Protein AF-A0A7X3REC2-F1 (afdb_monomer_lite)

pLDDT: mean 87.85, std 10.2, range [57.31, 98.19]

Structure (mmCIF, N/CA/C/O backbone):
data_AF-A0A7X3REC2-F1
#
_entry.id   AF-A0A7X3REC2-F1
#
loop_
_atom_site.group_PDB
_atom_site.id
_atom_site.type_symbol
_atom_site.label_atom_id
_atom_site.label_alt_id
_atom_site.label_comp_id
_atom_site.label_asym_id
_atom_site.label_entity_id
_atom_site.label_seq_id
_atom_site.pdbx_PDB_ins_code
_atom_site.Cartn_x
_atom_site.Cartn_y
_atom_site.Cartn_z
_atom_site.occupancy
_atom_site.B_iso_or_equiv
_atom_site.auth_seq_id
_atom_site.auth_comp_id
_atom_site.auth_asym_id
_atom_site.auth_atom_id
_atom_site.pdbx_PDB_model_num
ATOM 1 N N . MET A 1 1 ? 6.386 -21.580 -17.561 1.00 58.16 1 MET A N 1
ATOM 2 C CA . MET A 1 1 ? 6.398 -20.720 -18.764 1.00 58.16 1 MET A CA 1
ATOM 3 C C . MET A 1 1 ? 7.486 -19.684 -18.560 1.00 58.16 1 MET A C 1
ATOM 5 O O . MET A 1 1 ? 7.452 -19.020 -17.534 1.00 58.16 1 MET A O 1
ATOM 9 N N . LEU A 1 2 ? 8.472 -19.616 -19.453 1.00 63.25 2 LEU A N 1
ATOM 10 C CA . LEU A 1 2 ? 9.561 -18.640 -19.388 1.00 63.25 2 LEU A CA 1
ATOM 11 C C . LEU A 1 2 ? 9.388 -17.675 -20.562 1.00 63.25 2 LEU A C 1
ATOM 13 O O . LEU A 1 2 ? 9.268 -18.126 -21.698 1.00 63.25 2 LEU A O 1
ATOM 17 N N . ASN A 1 3 ? 9.344 -16.378 -20.274 1.00 67.50 3 ASN A N 1
ATOM 18 C CA . ASN A 1 3 ? 9.301 -15.317 -21.272 1.00 67.50 3 ASN A CA 1
ATOM 19 C C . ASN A 1 3 ? 10.472 -14.370 -21.011 1.00 67.50 3 ASN A C 1
ATOM 21 O O . ASN A 1 3 ? 10.716 -14.007 -19.860 1.00 67.50 3 ASN A O 1
ATOM 25 N N . LEU A 1 4 ? 11.182 -13.987 -22.067 1.00 76.25 4 LEU A N 1
ATOM 26 C CA . LEU A 1 4 ? 12.274 -13.026 -22.005 1.00 76.25 4 LEU A CA 1
ATOM 27 C C . LEU A 1 4 ? 11.800 -11.752 -22.694 1.00 76.25 4 LEU A C 1
ATOM 29 O O . LEU A 1 4 ? 11.578 -11.731 -23.901 1.00 76.25 4 LEU A O 1
ATOM 33 N N . VAL A 1 5 ? 11.625 -10.694 -21.910 1.00 78.62 5 VAL A N 1
ATOM 34 C CA . VAL A 1 5 ? 11.204 -9.378 -22.394 1.00 78.62 5 VAL A CA 1
ATOM 35 C C . VAL A 1 5 ? 12.285 -8.382 -22.016 1.00 78.62 5 VAL A C 1
ATOM 37 O O . VAL A 1 5 ? 12.847 -8.457 -20.923 1.00 78.62 5 VAL A O 1
ATOM 40 N N . ARG A 1 6 ? 12.584 -7.449 -22.922 1.00 83.56 6 ARG A N 1
ATOM 41 C CA . ARG A 1 6 ? 13.467 -6.325 -22.609 1.00 83.56 6 ARG A CA 1
ATOM 42 C C . ARG A 1 6 ? 12.818 -5.478 -21.514 1.00 83.56 6 ARG A C 1
ATOM 44 O O . ARG A 1 6 ? 11.647 -5.127 -21.652 1.00 83.56 6 ARG A O 1
ATOM 51 N N . MET A 1 7 ? 13.549 -5.144 -20.455 1.00 80.75 7 MET A N 1
ATOM 52 C CA . MET A 1 7 ? 12.983 -4.394 -19.327 1.00 80.75 7 MET A CA 1
ATOM 53 C C . MET A 1 7 ? 12.509 -2.991 -19.721 1.00 80.75 7 MET A C 1
ATOM 55 O O . MET A 1 7 ? 11.522 -2.508 -19.183 1.00 80.75 7 MET A O 1
ATOM 59 N N . GLU A 1 8 ? 13.130 -2.387 -20.732 1.00 81.50 8 GLU A N 1
ATOM 60 C CA . GLU A 1 8 ? 12.776 -1.068 -21.266 1.00 81.50 8 GLU A CA 1
ATOM 61 C C . GLU A 1 8 ? 11.753 -1.170 -22.409 1.00 81.50 8 GLU A C 1
ATOM 63 O O . GLU A 1 8 ? 11.662 -0.284 -23.262 1.00 81.50 8 GLU A O 1
ATOM 68 N N . SER A 1 9 ? 11.043 -2.298 -22.516 1.00 82.81 9 SER A N 1
ATOM 69 C CA . SER A 1 9 ? 9.977 -2.453 -23.500 1.00 82.81 9 SER A CA 1
ATOM 70 C C . SER A 1 9 ? 8.835 -1.485 -23.172 1.00 82.81 9 SER A C 1
ATOM 72 O O . SER A 1 9 ? 8.304 -1.545 -22.064 1.00 82.81 9 SER A O 1
ATOM 74 N N . PRO A 1 10 ? 8.374 -0.651 -24.123 1.00 79.69 10 PRO A N 1
ATOM 75 C CA . PRO A 1 10 ? 7.275 0.286 -23.876 1.00 79.69 10 PRO A CA 1
ATOM 76 C C . PRO A 1 10 ? 5.940 -0.416 -23.572 1.00 79.69 10 PRO A C 1
ATOM 78 O O . PRO A 1 10 ? 5.023 0.209 -23.053 1.00 79.69 10 PRO A O 1
ATOM 81 N N . GLY A 1 11 ? 5.817 -1.709 -23.897 1.00 78.38 11 GLY A N 1
ATOM 82 C CA . GLY A 1 11 ? 4.643 -2.525 -23.573 1.00 78.38 11 GLY A CA 1
ATOM 83 C C . GLY A 1 11 ? 4.689 -3.191 -22.194 1.00 78.38 11 GLY A C 1
ATOM 84 O O . GLY A 1 11 ? 3.747 -3.901 -21.852 1.00 78.38 11 GLY A O 1
ATOM 85 N N . LEU A 1 12 ? 5.773 -3.016 -21.428 1.00 81.19 12 LEU A N 1
ATOM 86 C CA . LEU A 1 12 ? 5.926 -3.570 -20.086 1.00 81.19 12 LEU A CA 1
ATOM 87 C C . LEU A 1 12 ? 5.631 -2.486 -19.048 1.00 81.19 12 LEU A C 1
ATOM 89 O O . LEU A 1 12 ? 6.382 -1.526 -18.901 1.00 81.19 12 LEU A O 1
ATOM 93 N N . ALA A 1 13 ? 4.549 -2.662 -18.301 1.00 83.06 13 ALA A N 1
ATOM 94 C CA . ALA A 1 13 ? 4.230 -1.835 -17.149 1.00 83.06 13 ALA A CA 1
ATOM 95 C C . ALA A 1 1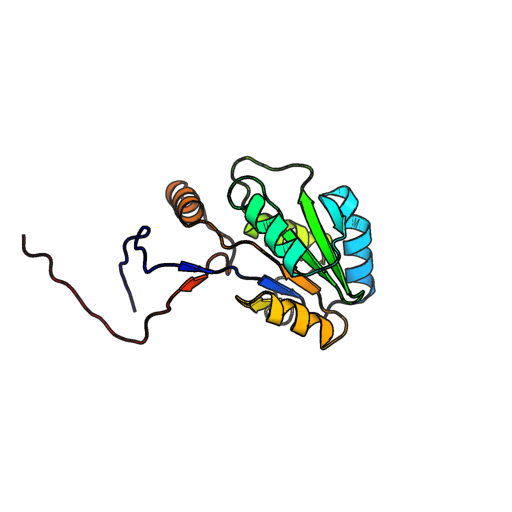3 ? 4.575 -2.576 -15.854 1.00 83.06 13 ALA A C 1
ATOM 97 O O . ALA A 1 13 ? 4.390 -3.790 -15.750 1.00 83.06 13 ALA A O 1
ATOM 98 N N . VAL A 1 14 ? 5.016 -1.834 -14.840 1.00 87.44 14 VAL A N 1
ATOM 99 C CA . VAL A 1 14 ? 4.993 -2.294 -13.449 1.00 87.44 14 VAL A CA 1
ATOM 100 C C . VAL A 1 14 ? 3.850 -1.565 -12.769 1.00 87.44 14 VAL A C 1
ATOM 102 O O . VAL A 1 14 ? 3.832 -0.336 -12.753 1.00 87.44 14 VAL A O 1
ATOM 105 N N . LEU A 1 15 ? 2.879 -2.316 -12.257 1.00 88.31 15 LEU A N 1
ATOM 106 C CA . LEU A 1 15 ? 1.771 -1.771 -11.481 1.00 88.31 15 LEU A CA 1
ATOM 107 C C . LEU A 1 15 ? 2.127 -1.742 -9.994 1.00 88.31 15 LEU A C 1
ATOM 109 O O . LEU A 1 15 ? 2.977 -2.505 -9.522 1.00 88.31 15 LEU A O 1
ATOM 113 N N . ALA A 1 16 ? 1.456 -0.855 -9.261 1.00 90.62 16 ALA A N 1
ATOM 114 C CA . ALA A 1 16 ? 1.502 -0.848 -7.809 1.00 90.62 16 ALA A CA 1
ATOM 115 C C . ALA A 1 16 ? 0.922 -2.153 -7.256 1.00 90.62 16 ALA A C 1
ATOM 117 O O . ALA A 1 16 ? 0.121 -2.831 -7.902 1.00 90.62 16 ALA A O 1
ATOM 118 N N . ILE A 1 17 ? 1.325 -2.496 -6.037 1.00 93.31 17 ILE A N 1
ATOM 119 C CA . ILE A 1 17 ? 0.698 -3.578 -5.287 1.00 93.31 17 ILE A CA 1
ATOM 120 C C . ILE A 1 17 ? 0.334 -3.033 -3.911 1.00 93.31 17 ILE A C 1
ATOM 122 O O . ILE A 1 17 ? 1.127 -3.111 -2.971 1.00 93.31 17 ILE A O 1
ATOM 126 N N . HIS A 1 18 ? -0.874 -2.497 -3.799 1.00 96.06 18 HIS A N 1
ATOM 127 C CA . HIS A 1 18 ? -1.437 -2.047 -2.533 1.00 96.06 18 HIS A CA 1
ATOM 128 C C . HIS A 1 18 ? -1.600 -3.234 -1.582 1.00 96.06 18 HIS A C 1
ATOM 130 O O . HIS A 1 18 ? -1.929 -4.342 -2.019 1.00 96.06 18 HIS A O 1
ATOM 136 N N . ARG A 1 19 ? -1.337 -3.015 -0.291 1.00 95.25 19 ARG A N 1
ATOM 137 C CA . ARG A 1 19 ? -1.506 -4.039 0.749 1.00 95.25 19 ARG A CA 1
ATOM 138 C C . ARG A 1 19 ? -2.822 -3.809 1.459 1.00 95.25 19 ARG A C 1
ATOM 140 O O . ARG A 1 19 ? -3.088 -2.698 1.906 1.00 95.25 19 ARG A O 1
ATOM 147 N N . LEU A 1 20 ? -3.608 -4.861 1.575 1.00 96.00 20 LEU A N 1
ATOM 148 C CA . LEU A 1 20 ? -4.855 -4.866 2.314 1.00 96.00 20 LEU A CA 1
ATOM 149 C C . LEU A 1 20 ? -4.615 -5.711 3.553 1.00 96.00 20 LEU A C 1
ATOM 151 O O . LEU A 1 20 ? -4.295 -6.893 3.438 1.00 96.00 20 LEU A O 1
ATOM 155 N N . LEU A 1 21 ? -4.682 -5.075 4.714 1.00 95.50 21 LEU A N 1
ATOM 156 C CA . LEU A 1 21 ? -4.554 -5.744 5.996 1.00 95.50 21 LEU A CA 1
ATOM 157 C C . LEU A 1 21 ? -5.951 -6.050 6.516 1.00 95.50 21 LEU A C 1
ATOM 159 O O . LEU A 1 21 ? -6.801 -5.159 6.571 1.00 95.50 21 LEU A O 1
ATOM 163 N N . ASP A 1 22 ? -6.162 -7.303 6.889 1.00 94.06 22 ASP A N 1
ATOM 164 C CA . ASP A 1 22 ? -7.423 -7.851 7.367 1.00 94.06 22 ASP A CA 1
ATOM 165 C C . ASP A 1 22 ? -7.271 -8.425 8.780 1.00 94.06 22 ASP A C 1
ATOM 167 O O . ASP A 1 22 ? -6.166 -8.698 9.261 1.00 94.06 22 ASP A O 1
ATOM 171 N N . ASN A 1 23 ? -8.415 -8.645 9.435 1.00 92.12 23 ASN A N 1
ATOM 172 C CA . ASN A 1 23 ? -8.506 -9.273 10.755 1.00 92.12 23 ASN A CA 1
ATOM 173 C C . ASN A 1 23 ? -7.694 -8.539 11.841 1.00 92.12 23 ASN A C 1
ATOM 175 O O . ASN A 1 23 ? -7.172 -9.165 12.762 1.00 92.12 23 ASN A O 1
ATOM 179 N N . LEU A 1 24 ? -7.591 -7.210 11.739 1.00 92.81 24 LEU A N 1
ATOM 180 C CA . LEU A 1 24 ? -6.950 -6.374 12.751 1.00 92.81 24 LEU A CA 1
ATOM 181 C C . LEU A 1 24 ? -7.919 -6.061 13.888 1.00 92.81 24 LEU A C 1
ATOM 183 O O . LEU A 1 24 ? -9.083 -5.719 13.658 1.00 92.81 24 LEU A O 1
ATOM 187 N N . THR A 1 25 ? -7.429 -6.101 15.125 1.00 91.88 25 THR A N 1
ATOM 188 C CA . THR A 1 25 ? -8.210 -5.593 16.257 1.00 91.88 25 THR A CA 1
ATOM 189 C C . THR A 1 25 ? -8.216 -4.057 16.254 1.00 91.88 25 THR A C 1
ATOM 191 O O . THR A 1 25 ? -7.261 -3.440 15.765 1.00 91.88 25 THR A O 1
ATOM 194 N N . PRO A 1 26 ? -9.256 -3.406 16.810 1.00 90.31 26 PRO A N 1
ATOM 195 C CA . PRO A 1 26 ? -9.258 -1.955 16.992 1.00 90.31 26 PRO A CA 1
ATOM 196 C C . PRO A 1 26 ? -8.018 -1.455 17.743 1.00 90.31 26 PRO A C 1
ATOM 198 O O . PRO A 1 26 ? -7.426 -0.458 17.337 1.00 90.31 26 PRO A O 1
ATOM 201 N N . ASP A 1 27 ? -7.569 -2.199 18.758 1.00 91.38 27 ASP A N 1
ATOM 202 C CA . ASP A 1 27 ? -6.384 -1.863 19.548 1.00 91.38 27 ASP A CA 1
ATOM 203 C C . ASP A 1 27 ? -5.106 -1.871 18.699 1.00 91.38 27 ASP A C 1
ATOM 205 O O . ASP A 1 27 ? -4.293 -0.956 18.828 1.00 91.38 27 ASP A O 1
ATOM 209 N N . ASN A 1 28 ? -4.944 -2.833 17.776 1.00 90.94 28 ASN A N 1
ATOM 210 C CA . ASN A 1 28 ? -3.801 -2.846 16.852 1.00 90.94 28 ASN A CA 1
ATOM 211 C C . ASN A 1 28 ? -3.792 -1.604 15.952 1.00 90.94 28 ASN A C 1
ATOM 213 O O . ASN A 1 28 ? -2.746 -0.986 15.758 1.00 90.94 28 ASN A O 1
ATOM 217 N N . ILE A 1 29 ? -4.953 -1.218 15.415 1.00 92.94 29 ILE A N 1
ATOM 218 C CA . ILE A 1 29 ? -5.072 -0.044 14.541 1.00 92.94 29 ILE A CA 1
ATOM 219 C C . ILE A 1 29 ? -4.782 1.237 15.331 1.00 92.94 29 ILE A C 1
ATOM 221 O O . ILE A 1 29 ? -4.001 2.075 14.881 1.00 92.94 29 ILE A O 1
ATOM 225 N N . THR A 1 30 ? -5.370 1.394 16.519 1.00 93.81 30 THR A N 1
ATOM 226 C CA . THR A 1 30 ? -5.153 2.566 17.379 1.00 93.81 30 THR A CA 1
ATOM 227 C C . THR A 1 30 ? -3.702 2.675 17.836 1.00 93.81 30 THR A C 1
ATOM 229 O O . THR A 1 30 ? -3.135 3.772 17.806 1.00 93.81 30 THR A O 1
ATOM 232 N N . TYR A 1 31 ? -3.087 1.553 18.220 1.00 94.81 31 TYR A N 1
ATOM 233 C CA . TYR A 1 31 ? -1.667 1.483 18.549 1.00 94.81 31 TYR A CA 1
ATOM 234 C C . TYR A 1 31 ? -0.812 1.971 17.377 1.00 94.81 31 TYR A C 1
ATOM 236 O O . TYR A 1 31 ? -0.036 2.912 17.546 1.00 94.81 31 TYR A O 1
ATOM 244 N N . ALA A 1 32 ? -1.015 1.399 16.183 1.00 94.94 32 ALA A N 1
ATOM 245 C CA . ALA A 1 32 ? -0.273 1.770 14.985 1.00 94.94 32 ALA A CA 1
ATOM 246 C C . ALA A 1 32 ? -0.411 3.270 14.690 1.00 94.94 32 ALA A C 1
ATOM 248 O O . ALA A 1 32 ? 0.592 3.969 14.593 1.00 94.94 32 ALA A O 1
ATOM 249 N N . ILE A 1 33 ? -1.642 3.795 14.633 1.00 94.69 33 ILE A N 1
ATOM 250 C CA . ILE A 1 33 ? -1.903 5.210 14.317 1.00 94.69 33 ILE A CA 1
ATOM 251 C C . ILE A 1 33 ? -1.229 6.153 15.320 1.00 94.69 33 ILE A C 1
ATOM 253 O O . ILE A 1 33 ? -0.703 7.191 14.923 1.00 94.69 33 ILE A O 1
ATOM 257 N N . THR A 1 34 ? -1.213 5.790 16.602 1.00 95.50 34 THR A N 1
ATOM 258 C CA . THR A 1 34 ? -0.595 6.60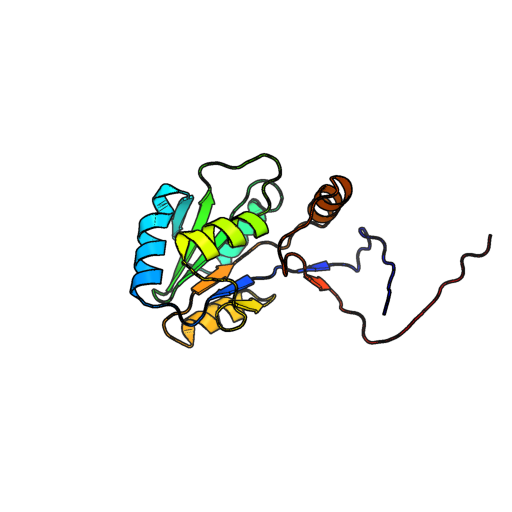1 17.661 1.00 95.50 34 THR A CA 1
ATOM 259 C C . THR A 1 34 ? 0.932 6.573 17.583 1.00 95.50 34 THR A C 1
ATOM 261 O O . THR A 1 34 ? 1.584 7.544 17.961 1.00 95.50 34 THR A O 1
ATOM 264 N N . LYS A 1 35 ? 1.508 5.476 17.080 1.00 95.94 35 LYS A N 1
ATOM 265 C CA . LYS A 1 35 ? 2.954 5.284 16.929 1.00 95.94 35 LYS A CA 1
ATOM 266 C C . LYS A 1 35 ? 3.529 5.809 15.619 1.00 95.94 35 LYS A C 1
ATOM 268 O O . LYS A 1 35 ? 4.710 6.140 15.586 1.00 95.94 35 LYS A O 1
ATOM 273 N N . LEU A 1 36 ? 2.718 5.953 14.568 1.00 95.69 36 LEU A N 1
ATOM 274 C CA . LEU A 1 36 ? 3.172 6.469 13.271 1.00 95.69 36 LEU A CA 1
ATOM 275 C C . LEU A 1 36 ? 3.978 7.779 13.372 1.00 95.69 36 LEU A C 1
ATOM 277 O O . LEU A 1 36 ? 5.048 7.816 12.767 1.00 95.69 36 LEU A O 1
ATOM 281 N N . PRO A 1 37 ? 3.565 8.806 14.149 1.00 96.75 37 PRO A N 1
ATOM 282 C CA . PRO A 1 37 ? 4.313 10.061 14.259 1.00 96.75 37 PRO A CA 1
ATOM 283 C C . PRO A 1 37 ? 5.705 9.938 14.894 1.00 96.75 37 PRO A C 1
ATOM 285 O O . PRO A 1 37 ? 6.466 10.895 14.861 1.00 96.75 37 PRO A O 1
ATOM 288 N N . GLU A 1 38 ? 6.056 8.802 15.505 1.00 95.69 38 GLU A N 1
ATOM 289 C CA . GLU A 1 38 ? 7.411 8.573 16.028 1.00 95.69 38 GLU A CA 1
ATOM 290 C C . GLU A 1 38 ? 8.399 8.235 14.894 1.00 95.69 38 GLU A C 1
ATOM 292 O O . GLU A 1 38 ? 9.594 8.522 14.993 1.00 95.69 38 GLU A O 1
ATOM 297 N N . VAL A 1 39 ? 7.904 7.655 13.794 1.00 95.06 39 VAL A N 1
ATOM 298 C CA . VAL A 1 39 ? 8.719 7.116 12.688 1.00 95.06 39 VAL A CA 1
ATOM 299 C C . VAL A 1 39 ? 8.480 7.860 11.368 1.00 95.06 39 VAL A C 1
ATOM 301 O O . VAL A 1 39 ? 9.363 7.887 10.506 1.00 95.06 39 VAL A O 1
ATOM 304 N N . PHE A 1 40 ? 7.310 8.479 11.211 1.00 96.94 40 PHE A N 1
ATOM 305 C CA . PHE A 1 40 ? 6.867 9.137 9.989 1.00 96.94 40 PHE A CA 1
ATOM 306 C C . PHE A 1 40 ? 6.363 10.556 10.254 1.00 96.94 40 PHE A C 1
ATOM 308 O O . PHE A 1 40 ? 5.600 10.786 11.190 1.00 96.94 40 PHE A O 1
ATOM 315 N N . ASP A 1 41 ? 6.650 11.457 9.321 1.00 96.94 41 ASP A N 1
ATOM 316 C CA . ASP A 1 41 ? 5.858 12.660 9.115 1.00 96.94 41 ASP A CA 1
ATOM 317 C C . ASP A 1 41 ? 4.506 12.242 8.516 1.00 96.94 41 ASP A C 1
ATOM 319 O O . ASP A 1 41 ? 4.431 11.679 7.415 1.00 96.94 41 ASP A O 1
ATOM 323 N N . VAL A 1 42 ? 3.428 12.483 9.266 1.00 97.75 42 VAL A N 1
ATOM 324 C CA . VAL A 1 42 ? 2.062 12.082 8.904 1.00 97.75 42 VAL A CA 1
ATOM 325 C C . VAL A 1 42 ? 1.274 13.299 8.431 1.00 97.75 42 VAL A C 1
ATOM 327 O O . VAL A 1 42 ? 1.023 14.224 9.202 1.00 97.75 42 VAL A O 1
ATOM 330 N N . HIS A 1 43 ? 0.820 13.274 7.180 1.00 97.31 43 HIS A N 1
ATOM 331 C CA . HIS A 1 43 ? -0.030 14.322 6.615 1.00 97.31 43 HIS A CA 1
ATOM 332 C C . HIS A 1 43 ? -1.409 13.767 6.262 1.00 97.31 43 HIS A C 1
ATOM 334 O O . HIS A 1 43 ? -1.523 12.881 5.417 1.00 97.31 43 HIS A O 1
ATOM 340 N N . GLU A 1 44 ? -2.462 14.292 6.888 1.00 97.25 44 GLU A N 1
ATOM 341 C CA . GLU A 1 44 ? -3.841 13.970 6.507 1.00 97.25 44 GLU A CA 1
ATOM 342 C C . GLU A 1 44 ? -4.218 14.710 5.214 1.00 97.25 44 GLU A C 1
ATOM 344 O O . GLU A 1 44 ? -3.870 15.876 5.026 1.00 97.25 44 GLU A O 1
ATOM 349 N N . LEU A 1 45 ? -4.904 14.013 4.310 1.00 96.31 45 LEU A N 1
ATOM 350 C CA . LEU A 1 45 ? -5.335 14.511 3.009 1.00 96.31 45 LEU A CA 1
ATOM 351 C C . LEU A 1 45 ? -6.829 14.241 2.815 1.00 96.31 45 LEU A C 1
ATOM 353 O O . LEU A 1 45 ? -7.360 13.234 3.283 1.00 96.31 45 LEU A O 1
ATOM 357 N N . ASP A 1 46 ? -7.490 15.121 2.066 1.00 91.25 46 ASP A N 1
ATOM 358 C CA . ASP A 1 46 ? -8.950 15.080 1.922 1.00 91.25 46 ASP A CA 1
ATOM 359 C C . ASP A 1 46 ? -9.439 13.936 1.026 1.00 91.25 46 ASP A C 1
ATOM 361 O O . ASP A 1 46 ? -10.551 13.439 1.190 1.00 91.25 46 ASP A O 1
ATOM 365 N N . THR A 1 47 ? -8.633 13.521 0.040 1.00 95.94 47 THR A N 1
ATOM 366 C CA . THR A 1 47 ? -9.067 12.547 -0.970 1.00 95.94 47 THR A CA 1
ATOM 367 C C . THR A 1 47 ? -7.980 11.548 -1.339 1.00 95.94 47 THR A C 1
ATOM 369 O O . THR A 1 47 ? -6.783 11.858 -1.333 1.00 95.94 47 THR A O 1
ATOM 372 N N . GLN A 1 48 ? -8.418 10.363 -1.773 1.00 96.50 48 GLN A N 1
ATOM 373 C CA . GLN A 1 48 ? -7.559 9.353 -2.387 1.00 96.50 48 GLN A CA 1
ATOM 374 C C . GLN A 1 48 ? -6.782 9.918 -3.585 1.00 96.50 48 GLN A C 1
ATOM 376 O O . GLN A 1 48 ? -5.597 9.633 -3.735 1.00 96.50 48 GLN A O 1
ATOM 381 N N . ALA A 1 49 ? -7.418 10.748 -4.419 1.00 96.81 49 ALA A N 1
ATOM 382 C CA . ALA A 1 49 ? -6.777 11.343 -5.589 1.00 96.81 49 ALA A CA 1
ATOM 383 C C . ALA A 1 49 ? -5.600 12.251 -5.195 1.00 96.81 49 ALA A C 1
ATOM 385 O O . ALA A 1 49 ? -4.516 12.137 -5.766 1.00 96.81 49 ALA A O 1
ATOM 386 N N . THR A 1 50 ? -5.782 13.098 -4.176 1.00 97.12 50 THR A N 1
ATOM 387 C CA . THR A 1 50 ? -4.710 13.951 -3.642 1.00 97.12 50 THR A CA 1
ATOM 388 C C . THR A 1 50 ? -3.575 13.110 -3.060 1.00 97.12 50 THR A C 1
ATOM 390 O O . THR A 1 50 ? -2.408 13.404 -3.315 1.00 97.12 50 THR A O 1
ATOM 393 N N . LEU A 1 51 ? -3.898 12.040 -2.325 1.00 97.81 51 LEU A N 1
ATOM 394 C CA . LEU A 1 51 ? -2.898 11.124 -1.775 1.00 97.81 51 LEU A CA 1
ATOM 395 C C . LEU A 1 51 ? -2.071 10.450 -2.873 1.00 97.81 51 LEU A C 1
ATOM 397 O O . LEU A 1 51 ? -0.843 10.496 -2.825 1.00 97.81 51 LEU A O 1
ATOM 401 N N . MET A 1 52 ? -2.722 9.883 -3.889 1.00 97.06 52 MET A N 1
ATOM 402 C CA . MET A 1 52 ? -2.026 9.240 -5.006 1.00 97.06 52 MET A CA 1
ATOM 403 C C . MET A 1 52 ? -1.175 10.236 -5.803 1.00 97.06 52 MET A C 1
ATOM 405 O O . MET A 1 52 ? -0.060 9.904 -6.196 1.00 97.06 52 MET A O 1
ATOM 409 N N . ALA A 1 53 ? -1.644 11.475 -5.986 1.00 96.88 53 ALA A N 1
ATOM 410 C CA . ALA A 1 53 ? -0.854 12.524 -6.625 1.00 96.88 53 ALA A CA 1
ATOM 411 C C . ALA A 1 53 ? 0.408 12.868 -5.812 1.00 96.88 53 ALA A C 1
ATOM 413 O O . ALA A 1 53 ? 1.496 12.956 -6.378 1.00 96.88 53 ALA A O 1
ATOM 414 N N . GLN A 1 54 ? 0.291 13.015 -4.486 1.00 96.50 54 GLN A N 1
ATOM 415 C CA . GLN A 1 54 ? 1.440 13.263 -3.607 1.00 96.50 54 GLN A CA 1
ATOM 416 C C . GLN A 1 54 ? 2.441 12.104 -3.633 1.00 96.50 54 GLN A C 1
ATOM 418 O O . GLN A 1 54 ? 3.647 12.346 -3.715 1.00 96.50 54 GLN A O 1
ATOM 423 N N . LEU A 1 55 ? 1.959 10.857 -3.635 1.00 95.88 55 LEU A N 1
ATOM 424 C CA . LEU A 1 55 ? 2.813 9.682 -3.797 1.00 95.88 55 LEU A CA 1
ATOM 425 C C . LEU A 1 55 ? 3.585 9.741 -5.121 1.00 95.88 55 LEU A C 1
ATOM 427 O O . LEU A 1 55 ? 4.811 9.620 -5.101 1.00 95.88 55 LEU A O 1
ATOM 431 N N . GLU A 1 56 ? 2.925 10.014 -6.249 1.00 94.56 56 GLU A N 1
ATOM 432 C CA . GLU A 1 56 ? 3.590 10.032 -7.560 1.00 94.56 56 GLU A CA 1
ATOM 433 C C . GLU A 1 56 ? 4.697 11.096 -7.640 1.00 94.56 56 GLU A C 1
ATOM 435 O O . GLU A 1 56 ? 5.768 10.832 -8.186 1.00 94.56 56 GLU A O 1
ATOM 440 N N . THR A 1 57 ? 4.520 12.278 -7.029 1.00 94.44 57 THR A N 1
ATOM 441 C CA . THR A 1 57 ? 5.575 13.320 -7.034 1.00 94.44 57 THR A CA 1
ATOM 442 C C . THR A 1 57 ? 6.898 12.858 -6.409 1.00 94.44 57 THR A C 1
ATOM 444 O O . THR A 1 57 ? 7.973 13.361 -6.776 1.00 94.44 57 THR A O 1
ATOM 447 N N . ARG A 1 58 ? 6.813 11.886 -5.491 1.00 91.88 58 ARG A N 1
ATOM 448 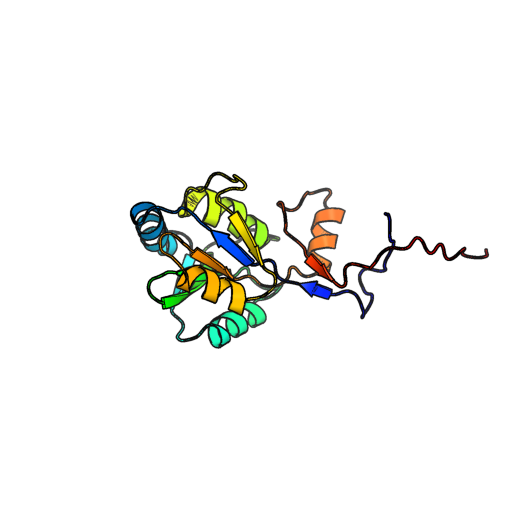C CA . ARG A 1 58 ? 7.916 11.311 -4.713 1.00 91.88 58 ARG A CA 1
ATOM 449 C C . ARG A 1 58 ? 8.457 10.008 -5.295 1.00 91.88 58 ARG A C 1
ATOM 451 O O . ARG A 1 58 ? 9.526 9.562 -4.875 1.00 91.88 58 ARG A O 1
ATOM 458 N N . ARG A 1 59 ? 7.766 9.423 -6.275 1.00 89.69 59 ARG A N 1
ATOM 459 C CA . ARG A 1 59 ? 8.120 8.142 -6.888 1.00 89.69 59 ARG A CA 1
ATOM 460 C C . ARG A 1 59 ? 9.568 8.137 -7.377 1.00 89.69 59 ARG A C 1
ATOM 462 O O . ARG A 1 59 ? 9.987 9.015 -8.128 1.00 89.69 59 ARG A O 1
ATOM 469 N N . GLY A 1 60 ? 10.335 7.149 -6.915 1.00 82.19 60 GLY A N 1
ATOM 470 C CA . GLY A 1 60 ? 11.750 6.976 -7.261 1.00 82.19 60 GLY A CA 1
ATOM 471 C C . GLY A 1 60 ? 12.706 8.029 -6.682 1.00 82.19 60 GLY A C 1
ATOM 472 O O . GLY A 1 60 ? 13.901 7.941 -6.934 1.00 82.19 60 GLY A O 1
ATOM 473 N N . LYS A 1 61 ? 12.213 9.012 -5.914 1.00 85.62 61 LYS A N 1
ATOM 474 C CA . LYS A 1 61 ? 13.027 10.090 -5.322 1.00 85.62 61 LYS A CA 1
ATOM 475 C C . LYS A 1 61 ? 13.150 9.962 -3.811 1.00 85.62 61 LYS A C 1
ATOM 477 O O . LYS A 1 61 ? 14.228 10.148 -3.261 1.00 85.62 61 LYS A O 1
ATOM 482 N N . SER A 1 62 ? 12.035 9.689 -3.144 1.00 88.19 62 SER A N 1
ATOM 483 C CA . SER A 1 62 ? 11.965 9.552 -1.691 1.00 88.19 62 SER A CA 1
ATOM 484 C C . SER A 1 62 ? 10.852 8.575 -1.331 1.00 88.19 62 SER A C 1
ATOM 486 O O . SER A 1 62 ? 9.784 8.674 -1.942 1.00 88.19 62 SER A O 1
ATOM 488 N N . PRO A 1 63 ? 11.044 7.703 -0.335 1.00 91.06 63 PRO A N 1
ATOM 489 C CA . PRO A 1 63 ? 10.003 6.782 0.076 1.00 91.06 63 PRO A CA 1
ATOM 490 C C . PRO A 1 63 ? 8.796 7.521 0.648 1.00 91.06 63 PRO A C 1
ATOM 492 O O . PRO A 1 63 ? 8.932 8.486 1.402 1.00 91.06 63 PRO A O 1
ATOM 495 N N . ALA A 1 64 ? 7.608 7.069 0.261 1.00 94.44 64 ALA A N 1
ATOM 496 C CA . ALA A 1 64 ? 6.345 7.562 0.785 1.00 94.44 64 ALA A CA 1
ATOM 497 C C . ALA A 1 64 ? 5.265 6.488 0.647 1.00 94.44 64 ALA A C 1
ATOM 499 O O . ALA A 1 64 ? 5.223 5.755 -0.342 1.00 94.44 64 ALA A O 1
ATOM 500 N N . ILE A 1 65 ? 4.393 6.396 1.648 1.00 97.19 65 ILE A N 1
ATOM 501 C CA . ILE A 1 65 ? 3.324 5.400 1.703 1.00 97.19 65 ILE A CA 1
ATOM 502 C C . ILE A 1 65 ? 2.009 6.109 1.986 1.00 97.19 65 ILE A C 1
ATOM 504 O O . ILE A 1 65 ? 1.943 7.014 2.811 1.00 97.19 65 ILE A O 1
ATOM 508 N N . GLY A 1 66 ? 0.952 5.700 1.298 1.00 97.94 66 GLY A N 1
ATOM 509 C CA . GLY A 1 66 ? -0.398 6.098 1.647 1.00 97.94 66 GLY A CA 1
ATOM 510 C C . GLY A 1 66 ? -1.011 5.116 2.634 1.00 97.94 66 GLY A C 1
ATOM 511 O O . GLY A 1 66 ? -0.839 3.909 2.505 1.00 97.94 66 GLY A O 1
ATOM 512 N N . LEU A 1 67 ? -1.754 5.624 3.601 1.00 98.19 67 LEU A N 1
ATOM 513 C CA . LEU A 1 67 ? -2.501 4.841 4.572 1.00 98.19 67 LEU A CA 1
ATOM 514 C C . LEU A 1 67 ? -3.960 5.284 4.537 1.00 98.19 67 LEU A C 1
ATOM 516 O O . LEU A 1 67 ? -4.253 6.476 4.627 1.00 98.19 67 LEU A O 1
ATOM 520 N N . TYR A 1 68 ? -4.864 4.318 4.434 1.00 98.06 68 TYR A N 1
ATOM 521 C CA . TYR A 1 68 ? -6.297 4.540 4.543 1.00 98.06 68 TYR A CA 1
ATOM 522 C C . TYR A 1 68 ? -6.903 3.599 5.587 1.00 98.06 68 TYR A C 1
ATOM 524 O O . TYR A 1 68 ? -6.613 2.398 5.608 1.00 98.06 68 TYR A O 1
ATOM 532 N N . THR A 1 69 ? -7.720 4.162 6.473 1.00 94.94 69 THR A N 1
ATOM 533 C CA . THR A 1 69 ? -8.275 3.490 7.656 1.00 94.94 69 THR A CA 1
ATOM 534 C C . THR A 1 69 ? -9.779 3.740 7.783 1.00 94.94 69 THR A C 1
ATOM 536 O O . THR A 1 69 ? -10.342 4.601 7.112 1.00 94.94 69 THR A O 1
ATOM 539 N N . ALA A 1 70 ? -10.446 2.976 8.653 1.00 91.19 70 ALA A N 1
ATOM 540 C CA . ALA A 1 70 ? -11.905 2.993 8.812 1.00 91.19 70 ALA A CA 1
ATOM 541 C C . ALA A 1 70 ? -12.503 4.325 9.321 1.00 91.19 70 ALA A C 1
ATOM 543 O O . ALA A 1 70 ? -13.717 4.498 9.288 1.00 91.19 70 ALA A O 1
ATOM 544 N N . ASP A 1 71 ? -11.675 5.271 9.770 1.00 92.06 71 ASP A N 1
ATOM 545 C CA . ASP A 1 71 ? -12.065 6.646 10.116 1.00 92.06 71 ASP A CA 1
ATOM 546 C C . ASP A 1 71 ? -12.207 7.571 8.886 1.00 92.06 71 ASP A C 1
ATOM 548 O O . ASP A 1 71 ? -12.326 8.783 9.040 1.00 92.06 71 ASP A O 1
ATOM 552 N N . ASP A 1 72 ? -12.189 6.997 7.677 1.00 92.62 72 ASP A N 1
ATOM 553 C CA . ASP A 1 72 ? -12.268 7.675 6.376 1.00 92.62 72 ASP A CA 1
ATOM 554 C C . ASP A 1 72 ? -11.135 8.682 6.123 1.00 92.62 72 ASP A C 1
ATOM 556 O O . ASP A 1 72 ? -11.257 9.601 5.313 1.00 92.62 72 ASP A O 1
ATOM 560 N N . LYS A 1 73 ? -9.992 8.496 6.793 1.00 94.69 73 LYS A N 1
ATOM 561 C CA . LYS A 1 73 ? -8.834 9.377 6.647 1.00 94.69 73 LYS A CA 1
ATOM 562 C C . LYS A 1 73 ? -7.793 8.818 5.693 1.00 94.69 73 LYS A C 1
ATOM 564 O O . LYS A 1 73 ? -7.332 7.685 5.836 1.00 94.69 73 LYS A O 1
ATOM 569 N N . HIS A 1 74 ? -7.350 9.670 4.773 1.00 97.38 74 HIS A N 1
ATOM 570 C CA . HIS A 1 74 ? -6.205 9.415 3.906 1.00 97.38 74 HIS A CA 1
ATOM 571 C C . HIS A 1 74 ? -4.971 10.052 4.537 1.00 97.38 74 HIS A C 1
ATOM 573 O O . HIS A 1 74 ? -4.961 11.249 4.810 1.00 97.38 74 HIS A O 1
ATOM 579 N N . ARG A 1 75 ? -3.927 9.264 4.778 1.00 98.00 75 ARG A N 1
ATOM 580 C CA . ARG A 1 75 ? -2.677 9.736 5.379 1.00 98.00 75 ARG A CA 1
ATOM 581 C C . ARG A 1 75 ? -1.515 9.475 4.440 1.00 98.00 75 ARG A C 1
ATOM 583 O O . ARG A 1 75 ? -1.326 8.350 3.992 1.00 98.00 75 ARG A O 1
ATOM 590 N N . LEU A 1 76 ? -0.732 10.505 4.159 1.00 98.00 76 LEU A N 1
ATOM 591 C CA . LEU A 1 76 ? 0.582 10.375 3.550 1.00 98.00 76 LEU A CA 1
ATOM 592 C C . LEU A 1 76 ? 1.607 10.183 4.668 1.00 98.00 76 LEU A C 1
ATOM 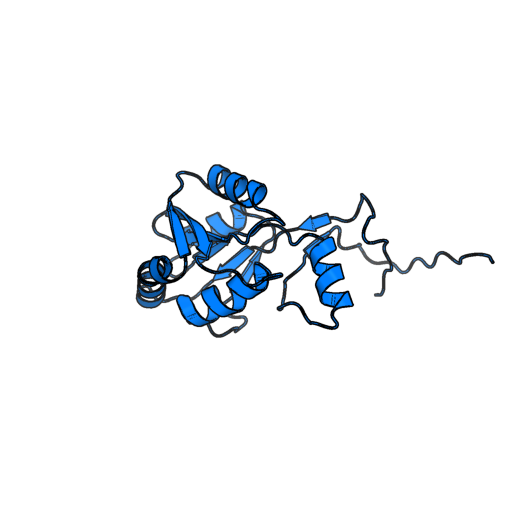594 O O . LEU A 1 76 ? 1.674 10.993 5.589 1.00 98.00 76 LEU A O 1
ATOM 598 N N . LEU A 1 77 ? 2.390 9.115 4.570 1.00 97.62 77 LEU A N 1
ATOM 599 C CA . LEU A 1 77 ? 3.441 8.750 5.507 1.00 97.62 77 LEU A CA 1
ATOM 600 C C . LEU A 1 77 ? 4.792 8.946 4.828 1.00 97.62 77 LEU A C 1
ATOM 602 O O . LEU A 1 77 ? 5.075 8.306 3.811 1.00 97.62 77 LEU A O 1
ATOM 606 N N . ILE A 1 78 ? 5.624 9.817 5.393 1.00 95.56 78 ILE A N 1
ATOM 607 C CA . ILE A 1 78 ? 6.991 10.062 4.925 1.00 95.56 78 ILE A CA 1
ATOM 608 C C . ILE A 1 78 ? 7.938 9.678 6.065 1.00 95.56 78 ILE A C 1
ATOM 610 O O . ILE A 1 78 ? 7.846 10.266 7.135 1.00 95.56 78 ILE A O 1
ATOM 614 N N . PRO A 1 79 ? 8.815 8.677 5.903 1.00 94.50 79 PRO A N 1
ATOM 615 C CA . PRO A 1 79 ? 9.696 8.241 6.986 1.00 94.50 79 PRO A CA 1
ATOM 616 C C . PRO A 1 79 ? 10.701 9.341 7.364 1.00 94.50 79 PRO A C 1
ATOM 618 O O . PRO A 1 79 ? 11.320 9.942 6.486 1.00 94.50 79 PRO A O 1
ATOM 621 N N . HIS A 1 80 ? 10.916 9.560 8.666 1.00 92.06 80 HIS A N 1
ATOM 622 C CA . HIS A 1 80 ? 11.871 10.558 9.178 1.00 92.06 80 HIS A CA 1
ATOM 623 C C . HIS A 1 80 ? 13.318 10.275 8.766 1.00 92.06 80 HIS A C 1
ATOM 625 O O . HIS A 1 80 ? 14.129 11.185 8.599 1.00 92.06 80 HIS A O 1
ATOM 631 N N . SER A 1 81 ? 13.659 8.992 8.650 1.00 84.38 81 SER A N 1
ATOM 632 C CA . SER A 1 81 ? 14.986 8.544 8.256 1.00 84.38 81 SER A CA 1
ATOM 633 C C . SER A 1 81 ? 14.865 7.530 7.136 1.00 84.38 81 SER A C 1
ATOM 635 O O . SER A 1 81 ? 14.028 6.628 7.183 1.00 84.38 81 SER A O 1
ATOM 637 N N . THR A 1 82 ? 15.707 7.699 6.123 1.00 77.50 82 THR A N 1
ATOM 638 C CA . THR A 1 82 ? 15.757 6.805 4.974 1.00 77.50 82 THR A CA 1
ATOM 639 C C . THR A 1 82 ? 17.172 6.321 4.779 1.00 77.50 82 THR A C 1
ATOM 641 O O . THR A 1 82 ? 18.102 7.133 4.756 1.00 77.50 82 THR A O 1
ATOM 644 N N . THR A 1 83 ? 17.357 5.019 4.598 1.00 73.44 83 THR A N 1
ATOM 645 C CA . THR A 1 83 ? 18.651 4.514 4.139 1.00 73.44 83 THR A CA 1
ATOM 646 C C . THR A 1 83 ? 18.788 4.734 2.629 1.00 73.44 83 THR A C 1
ATOM 648 O O . THR A 1 83 ? 17.791 4.685 1.900 1.00 73.44 83 THR A O 1
ATOM 651 N N . PRO A 1 84 ? 20.005 4.991 2.115 1.00 62.41 84 PRO A N 1
ATOM 652 C CA . PRO A 1 84 ? 20.233 5.003 0.676 1.00 62.41 84 PRO A CA 1
ATOM 653 C C . PRO A 1 84 ? 19.751 3.681 0.067 1.00 62.41 84 PRO A C 1
ATOM 655 O O . PRO A 1 84 ? 20.134 2.611 0.538 1.00 62.41 84 PRO A O 1
ATOM 658 N N . SER A 1 85 ? 18.930 3.751 -0.982 1.00 64.88 85 SER A N 1
ATOM 659 C CA . SER A 1 85 ? 18.309 2.586 -1.643 1.00 64.88 85 SER A CA 1
ATOM 660 C C . SER A 1 85 ? 17.212 1.871 -0.837 1.00 64.88 85 SER A C 1
ATOM 662 O O . SER A 1 85 ? 16.861 0.733 -1.152 1.00 64.88 85 SER A O 1
ATOM 664 N N . GLN A 1 86 ? 16.642 2.507 0.193 1.00 78.38 86 GLN A N 1
ATOM 665 C CA . GLN A 1 86 ? 15.477 1.949 0.877 1.00 78.38 86 GLN A CA 1
ATOM 666 C C . GLN A 1 86 ? 14.290 1.849 -0.082 1.00 78.38 86 GLN A C 1
ATOM 668 O O . GLN A 1 86 ? 13.838 2.843 -0.647 1.00 78.38 86 GLN A O 1
ATOM 673 N N . LEU A 1 87 ? 13.768 0.636 -0.243 1.00 83.88 87 LEU A N 1
ATOM 674 C CA . LEU A 1 87 ? 12.602 0.379 -1.077 1.00 83.88 87 LEU A CA 1
ATOM 675 C C . LEU A 1 87 ? 11.317 0.592 -0.270 1.00 83.88 87 LEU A C 1
ATOM 677 O O . LEU A 1 87 ? 11.195 0.066 0.841 1.00 83.88 87 LEU A O 1
ATOM 681 N N . ASP A 1 88 ? 10.319 1.244 -0.874 1.00 88.44 88 ASP A N 1
ATOM 682 C CA . ASP A 1 88 ? 8.976 1.422 -0.293 1.00 88.44 88 ASP A CA 1
ATOM 683 C C . ASP A 1 88 ? 8.387 0.088 0.185 1.00 88.44 88 ASP A C 1
ATOM 685 O O . ASP A 1 88 ? 7.799 -0.010 1.258 1.00 88.44 88 ASP A O 1
ATOM 689 N N . VAL A 1 89 ? 8.602 -0.978 -0.590 1.00 88.50 89 VAL A N 1
ATOM 690 C CA . VAL A 1 89 ? 8.137 -2.336 -0.273 1.00 88.50 89 VAL A CA 1
ATOM 691 C C . VAL A 1 89 ? 8.770 -2.917 0.987 1.00 88.50 89 VAL A C 1
ATOM 693 O O . VAL A 1 89 ? 8.104 -3.662 1.700 1.00 88.50 89 VAL A O 1
ATOM 696 N N . THR A 1 90 ? 10.022 -2.573 1.285 1.00 88.69 90 THR A N 1
ATOM 697 C CA . THR A 1 90 ? 10.708 -3.021 2.502 1.00 88.69 90 THR A CA 1
ATOM 698 C C . THR A 1 90 ? 10.195 -2.247 3.706 1.00 88.69 90 THR A C 1
ATOM 700 O O . THR A 1 90 ? 9.895 -2.850 4.731 1.00 88.69 90 THR A O 1
ATOM 703 N N . LEU A 1 91 ? 10.014 -0.932 3.563 1.00 91.19 91 LEU A N 1
ATOM 704 C CA . LEU A 1 91 ? 9.437 -0.077 4.601 1.00 91.19 91 LEU A CA 1
ATOM 705 C C . LEU A 1 91 ? 8.003 -0.507 4.955 1.00 91.19 91 LEU A C 1
ATOM 707 O O . LEU A 1 91 ? 7.645 -0.604 6.126 1.00 91.19 91 LEU A O 1
ATOM 711 N N . VAL A 1 92 ? 7.197 -0.851 3.949 1.00 93.00 92 VAL A N 1
ATOM 712 C CA . VAL A 1 92 ? 5.864 -1.422 4.161 1.00 93.00 92 VAL A CA 1
ATOM 713 C C . VAL A 1 92 ? 5.940 -2.764 4.885 1.00 93.00 92 VAL A C 1
ATOM 715 O O . VAL A 1 92 ? 5.219 -2.975 5.855 1.00 93.00 92 VAL A O 1
ATOM 718 N N . GLN A 1 93 ? 6.794 -3.677 4.426 1.00 90.69 93 GLN A N 1
ATOM 719 C CA . GLN A 1 93 ? 6.821 -5.042 4.942 1.00 90.69 93 GLN A CA 1
ATOM 720 C C . GLN A 1 93 ? 7.382 -5.142 6.364 1.00 90.69 93 GLN A C 1
ATOM 722 O O . GLN A 1 93 ? 6.812 -5.855 7.188 1.00 90.69 93 GLN A O 1
ATOM 727 N N . GLU A 1 94 ? 8.503 -4.483 6.637 1.00 89.25 94 GLU A N 1
ATOM 728 C CA . GLU A 1 94 ? 9.205 -4.613 7.913 1.00 89.25 94 GLU A CA 1
ATOM 729 C C . GLU A 1 94 ? 8.661 -3.616 8.939 1.00 89.25 94 GLU A C 1
ATOM 731 O O . GLU A 1 94 ? 8.265 -4.015 10.027 1.00 89.25 94 GLU A O 1
ATOM 736 N N . THR A 1 95 ? 8.524 -2.341 8.578 1.00 92.19 95 THR A N 1
ATOM 737 C CA . THR A 1 95 ? 8.117 -1.312 9.543 1.00 92.19 95 THR A CA 1
ATOM 738 C C . THR A 1 95 ? 6.602 -1.237 9.695 1.00 92.19 95 THR A C 1
ATOM 740 O O . THR A 1 95 ? 6.080 -1.347 10.798 1.00 92.19 95 THR A O 1
ATOM 743 N N . LEU A 1 96 ? 5.846 -1.068 8.606 1.00 94.12 96 LEU A N 1
ATOM 744 C CA . LEU A 1 96 ? 4.398 -0.881 8.748 1.00 94.12 96 LEU A CA 1
ATOM 745 C C . LEU A 1 96 ? 3.694 -2.184 9.145 1.00 94.12 96 LEU A C 1
ATOM 747 O O . LEU A 1 96 ? 2.974 -2.209 10.136 1.00 94.12 96 LEU A O 1
ATOM 751 N N . ILE A 1 97 ? 3.897 -3.271 8.402 1.00 92.94 97 ILE A N 1
ATOM 752 C CA . ILE A 1 97 ? 3.147 -4.517 8.614 1.00 92.94 97 ILE A CA 1
ATOM 753 C C . ILE A 1 97 ? 3.596 -5.235 9.891 1.00 92.94 97 ILE A C 1
ATOM 755 O O . ILE A 1 97 ? 2.755 -5.513 10.746 1.00 92.94 97 ILE A O 1
ATOM 759 N N . LYS A 1 98 ? 4.896 -5.529 10.037 1.00 91.06 98 LYS A N 1
ATOM 760 C CA . LYS A 1 98 ? 5.391 -6.325 11.172 1.00 91.06 98 LYS A CA 1
ATOM 761 C C . LYS A 1 98 ? 5.502 -5.520 12.465 1.00 91.06 98 LYS A C 1
ATOM 763 O O . LYS A 1 98 ? 5.103 -6.027 13.505 1.00 91.06 98 LYS A O 1
ATOM 768 N N . GLU A 1 99 ? 6.034 -4.298 12.428 1.00 91.81 99 GLU A N 1
ATOM 769 C CA . GLU A 1 99 ? 6.272 -3.524 13.658 1.00 91.81 99 GLU A CA 1
ATOM 770 C C . GLU A 1 99 ? 5.056 -2.686 14.081 1.00 91.81 99 GLU A C 1
ATOM 772 O O . GLU A 1 99 ? 4.634 -2.768 15.234 1.00 91.81 99 GLU A O 1
ATOM 777 N N . MET A 1 100 ? 4.471 -1.891 13.173 1.00 93.25 100 MET A N 1
ATOM 778 C CA . MET A 1 100 ? 3.377 -0.972 13.530 1.00 93.25 100 MET A CA 1
ATOM 779 C C . MET A 1 100 ? 2.031 -1.687 13.669 1.00 93.25 100 MET A C 1
ATOM 781 O O . MET A 1 100 ? 1.378 -1.563 14.701 1.00 93.25 100 MET A O 1
ATOM 785 N N . PHE A 1 101 ? 1.612 -2.441 12.648 1.00 93.25 101 PHE A N 1
ATOM 786 C CA . PHE A 1 101 ? 0.341 -3.175 12.660 1.00 93.25 101 PHE A CA 1
ATOM 787 C C . PHE A 1 101 ? 0.435 -4.548 13.338 1.00 93.25 101 PHE A C 1
ATOM 789 O O . PHE A 1 101 ? -0.602 -5.165 13.568 1.00 93.25 101 PHE A O 1
ATOM 796 N N . GLN A 1 102 ? 1.646 -4.997 13.697 1.00 91.56 102 GLN A N 1
ATOM 797 C CA . GLN A 1 102 ? 1.898 -6.249 14.425 1.00 91.56 102 GLN A CA 1
ATOM 798 C C . GLN A 1 102 ? 1.304 -7.484 13.734 1.00 91.56 102 GLN A C 1
ATOM 800 O O . GLN A 1 102 ? 0.843 -8.425 14.378 1.00 91.56 102 GLN A O 1
ATOM 805 N N . VAL A 1 103 ? 1.313 -7.474 12.400 1.00 88.25 103 VAL A N 1
ATOM 806 C CA . VAL A 1 103 ? 0.805 -8.565 11.572 1.00 88.25 103 VAL A CA 1
ATOM 807 C C . VAL A 1 103 ? 1.951 -9.501 11.220 1.00 88.25 103 VAL A C 1
ATOM 809 O O . VAL A 1 103 ? 2.880 -9.134 10.494 1.00 88.25 103 VAL A O 1
ATOM 812 N N . GLU A 1 104 ? 1.861 -10.746 11.682 1.00 77.69 104 GLU A N 1
ATOM 813 C CA . GLU A 1 104 ? 2.674 -11.824 11.128 1.00 77.69 104 GLU A CA 1
ATOM 814 C C . GLU A 1 104 ? 2.240 -12.075 9.680 1.00 77.69 104 GLU A C 1
ATOM 816 O O . GLU A 1 104 ? 1.051 -12.036 9.367 1.00 77.69 104 GLU A O 1
ATOM 821 N N . THR A 1 105 ? 3.191 -12.299 8.771 1.00 67.62 105 THR A N 1
ATOM 822 C CA . THR A 1 105 ? 2.950 -12.453 7.323 1.00 67.62 105 THR A CA 1
ATOM 823 C C . THR A 1 105 ? 2.234 -13.763 6.976 1.00 67.62 105 THR A C 1
ATOM 825 O O . THR A 1 105 ? 2.784 -14.629 6.295 1.00 67.62 105 THR A O 1
ATOM 828 N N . LEU A 1 106 ? 1.010 -13.919 7.466 1.00 68.75 106 LEU A N 1
ATOM 829 C CA . LEU A 1 106 ? 0.104 -15.028 7.226 1.00 68.75 106 LEU A CA 1
ATOM 830 C C . LEU A 1 106 ? -0.856 -14.656 6.093 1.00 68.75 106 LEU A C 1
ATOM 832 O O . LEU A 1 106 ? -1.292 -13.509 5.972 1.00 68.75 106 LEU A O 1
ATOM 836 N N . ALA A 1 107 ? -1.200 -15.644 5.266 1.00 66.56 107 ALA A N 1
ATOM 837 C CA . ALA A 1 107 ? -2.096 -15.456 4.123 1.00 66.56 107 ALA A CA 1
ATOM 838 C C . ALA A 1 107 ? -3.485 -14.923 4.527 1.00 66.56 107 ALA A C 1
ATOM 840 O O . ALA A 1 107 ? -4.127 -14.243 3.732 1.00 66.56 107 ALA A O 1
ATOM 841 N N . ASP A 1 108 ? -3.908 -15.177 5.766 1.00 73.88 108 ASP A N 1
ATOM 842 C CA . ASP A 1 108 ? -5.225 -14.793 6.283 1.00 73.88 108 ASP A CA 1
ATOM 843 C C . ASP A 1 108 ? -5.311 -13.313 6.698 1.00 73.88 108 ASP A C 1
ATOM 845 O O . ASP A 1 108 ? -6.398 -12.822 6.998 1.00 73.88 108 ASP A O 1
ATOM 849 N N . HIS A 1 109 ? -4.182 -12.597 6.722 1.00 83.25 109 HIS A N 1
ATOM 850 C CA . HIS A 1 109 ? -4.113 -11.199 7.157 1.00 83.25 109 HIS A CA 1
ATOM 851 C C . HIS A 1 109 ? -3.747 -10.215 6.051 1.00 83.25 109 HIS A C 1
ATOM 853 O O . HIS A 1 109 ? -3.947 -9.017 6.235 1.00 83.25 109 HIS A O 1
ATOM 859 N N . ILE A 1 110 ? -3.173 -10.678 4.936 1.00 91.69 110 ILE A N 1
ATOM 860 C CA . ILE A 1 110 ? -2.647 -9.786 3.899 1.00 91.69 110 ILE A CA 1
ATOM 861 C C . ILE A 1 110 ? -3.154 -10.216 2.528 1.00 91.69 110 ILE A C 1
ATOM 863 O O . ILE A 1 110 ? -2.782 -11.268 2.005 1.00 91.69 110 ILE A O 1
ATOM 867 N N . SER A 1 111 ? -3.936 -9.341 1.903 1.00 92.69 111 SER A N 1
ATOM 868 C CA . SER A 1 111 ? -4.313 -9.446 0.496 1.00 92.69 111 SER A CA 1
ATOM 869 C C . SER A 1 111 ? -3.772 -8.260 -0.316 1.00 92.69 111 SER A C 1
ATOM 871 O O . SER A 1 111 ? -3.155 -7.334 0.219 1.00 92.69 111 SER A O 1
ATOM 873 N N . TYR A 1 112 ? -3.888 -8.331 -1.645 1.00 93.38 112 TYR A N 1
ATOM 874 C CA . TYR A 1 112 ? -3.199 -7.417 -2.560 1.00 93.38 112 TYR A CA 1
ATOM 875 C C . TYR A 1 112 ? -4.105 -6.995 -3.713 1.00 93.38 112 TYR A C 1
ATOM 877 O O . TYR A 1 112 ? -4.789 -7.835 -4.297 1.00 93.38 112 TYR A O 1
ATOM 885 N N . THR A 1 113 ? -4.027 -5.726 -4.108 1.00 94.88 113 THR A N 1
ATOM 886 C CA . THR A 1 113 ? -4.685 -5.209 -5.317 1.00 94.88 113 THR A CA 1
ATOM 887 C C . THR A 1 113 ? -3.772 -4.243 -6.073 1.00 94.88 113 THR A C 1
ATOM 889 O O . THR A 1 113 ? -2.890 -3.613 -5.486 1.00 94.88 113 THR A O 1
ATOM 892 N N . ALA A 1 114 ? -3.970 -4.146 -7.388 1.00 92.94 114 ALA A N 1
ATOM 893 C CA . ALA A 1 114 ? -3.287 -3.178 -8.244 1.00 92.94 114 ALA A CA 1
ATOM 894 C C . ALA A 1 114 ? -4.018 -1.825 -8.323 1.00 92.94 114 ALA A C 1
ATOM 896 O O . ALA A 1 114 ? -3.479 -0.881 -8.898 1.00 92.94 114 ALA A O 1
ATOM 897 N N . TYR A 1 115 ? -5.234 -1.735 -7.773 1.00 94.62 115 TYR A N 1
ATOM 898 C CA . TYR A 1 115 ? -6.115 -0.579 -7.922 1.00 94.62 115 TYR A CA 1
ATOM 899 C C . TYR A 1 115 ? -6.383 0.083 -6.570 1.00 94.62 115 TYR A C 1
ATOM 901 O O . TYR A 1 115 ? -6.825 -0.565 -5.622 1.00 94.62 115 TYR A O 1
ATOM 909 N N . ALA A 1 116 ? -6.111 1.385 -6.481 1.00 96.38 116 ALA A N 1
ATOM 910 C CA . ALA A 1 116 ? -6.292 2.149 -5.248 1.00 96.38 116 ALA A CA 1
ATOM 911 C C . ALA A 1 116 ? -7.771 2.231 -4.827 1.00 96.38 116 ALA A C 1
ATOM 913 O O . ALA A 1 116 ? -8.066 2.126 -3.638 1.00 96.38 116 ALA A O 1
ATOM 914 N N . ASP A 1 117 ? -8.688 2.332 -5.795 1.00 97.25 117 ASP A N 1
ATOM 915 C CA . ASP A 1 117 ? -10.135 2.364 -5.542 1.00 97.25 117 ASP A CA 1
ATOM 916 C C . ASP A 1 117 ? -10.611 1.077 -4.854 1.00 97.25 117 ASP A C 1
ATOM 918 O O . ASP A 1 117 ? -11.345 1.134 -3.867 1.00 97.25 117 ASP A O 1
ATOM 922 N N . ASP A 1 118 ? -10.131 -0.084 -5.315 1.00 97.56 118 ASP A N 1
ATOM 923 C CA . ASP A 1 118 ? -10.434 -1.378 -4.696 1.00 97.56 118 ASP A CA 1
ATOM 924 C C . ASP A 1 118 ? -9.899 -1.444 -3.263 1.00 97.56 118 ASP A C 1
ATOM 926 O O . ASP A 1 118 ? -10.552 -1.991 -2.376 1.00 97.56 118 ASP A O 1
ATOM 930 N N . ALA A 1 119 ? -8.720 -0.867 -3.014 1.00 97.56 119 ALA A N 1
ATOM 931 C CA . ALA A 1 119 ? -8.121 -0.847 -1.686 1.00 97.56 119 ALA A CA 1
ATOM 932 C C . ALA A 1 119 ? -8.937 -0.001 -0.696 1.00 97.56 119 ALA A C 1
ATOM 934 O O . ALA A 1 119 ? -9.172 -0.421 0.438 1.00 97.56 119 ALA A O 1
ATOM 935 N N . VAL A 1 120 ? -9.419 1.166 -1.130 1.00 97.25 120 VAL A N 1
ATOM 936 C CA . VAL A 1 120 ? -10.299 2.021 -0.321 1.00 97.25 120 VAL A CA 1
ATOM 937 C C . VAL A 1 120 ? -11.664 1.361 -0.115 1.00 97.25 120 VAL A C 1
ATOM 939 O O . VAL A 1 120 ? -12.164 1.320 1.011 1.00 97.25 120 VAL A O 1
ATOM 942 N N . ALA A 1 121 ? -12.252 0.779 -1.163 1.00 97.31 121 ALA A N 1
ATOM 943 C CA . ALA A 1 121 ? -13.514 0.046 -1.069 1.00 97.31 121 ALA A CA 1
ATOM 944 C C . ALA A 1 121 ? -13.420 -1.153 -0.108 1.00 97.31 121 ALA A C 1
ATOM 946 O O . ALA A 1 121 ? -14.344 -1.400 0.671 1.00 97.31 121 ALA A O 1
ATOM 947 N N . HIS A 1 122 ? -12.286 -1.861 -0.104 1.00 96.81 122 HIS A N 1
ATOM 948 C CA . HIS A 1 122 ? -12.024 -2.975 0.808 1.00 96.81 122 HIS A CA 1
ATOM 949 C C . HIS A 1 122 ? -12.124 -2.550 2.274 1.00 96.81 122 HIS A C 1
ATOM 951 O O . HIS A 1 122 ? -12.861 -3.171 3.044 1.00 96.81 122 HIS A O 1
ATOM 957 N N . VAL A 1 123 ? -11.463 -1.447 2.641 1.00 96.81 123 VAL A N 1
ATOM 958 C CA . VAL A 1 123 ? -11.526 -0.882 3.999 1.00 96.81 123 VAL A CA 1
ATOM 959 C C . VAL A 1 123 ? -12.942 -0.418 4.338 1.00 96.81 123 VAL A C 1
ATOM 961 O O . VAL A 1 123 ? -13.432 -0.720 5.420 1.00 96.81 123 VAL A O 1
ATOM 964 N N . LYS A 1 124 ? -13.650 0.234 3.408 1.00 96.25 124 LYS A N 1
ATOM 965 C CA . LYS A 1 124 ? -15.042 0.673 3.629 1.00 96.25 124 LYS A CA 1
ATOM 966 C C . LYS A 1 124 ? -16.025 -0.480 3.844 1.00 96.25 124 LYS A C 1
ATOM 968 O O . LYS A 1 124 ? -17.073 -0.285 4.451 1.00 96.25 124 LYS A O 1
ATOM 973 N N . SER A 1 125 ? -15.713 -1.674 3.345 1.00 94.50 125 SER A N 1
ATOM 974 C CA . SER A 1 125 ? -16.619 -2.827 3.400 1.00 94.50 125 SER A CA 1
ATOM 975 C C . SER A 1 125 ? -16.573 -3.626 4.710 1.00 94.50 125 SER A C 1
ATOM 977 O O . SER A 1 125 ? -17.324 -4.592 4.847 1.00 94.50 125 SER A O 1
ATOM 979 N N . GLY A 1 126 ? -15.727 -3.263 5.681 1.00 90.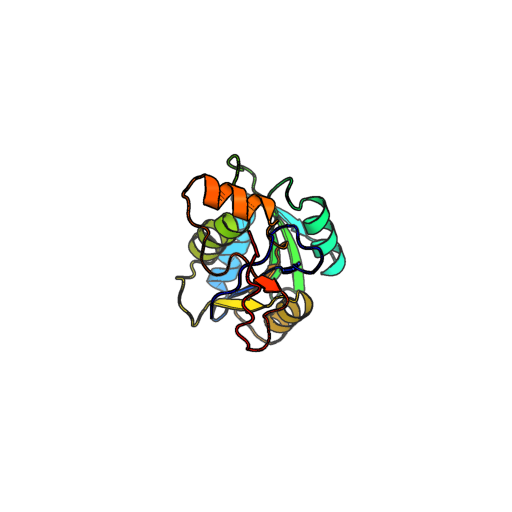44 126 GLY A N 1
ATOM 980 C CA . GLY A 1 126 ? -15.665 -3.976 6.958 1.00 90.44 126 GLY A CA 1
ATOM 981 C C . GLY A 1 126 ? -14.797 -3.309 8.021 1.00 90.44 126 GLY A C 1
ATOM 982 O O . GLY A 1 126 ? -14.012 -2.409 7.748 1.00 90.44 126 GLY A O 1
ATOM 983 N N . THR A 1 127 ? -14.929 -3.770 9.261 1.00 88.75 127 THR A N 1
ATOM 984 C CA . THR A 1 127 ? -14.092 -3.331 10.387 1.00 88.75 127 THR A CA 1
ATOM 985 C C . THR A 1 127 ? -12.796 -4.134 10.461 1.00 88.75 127 THR A C 1
ATOM 987 O O . THR A 1 127 ? -12.731 -5.250 9.951 1.00 88.75 127 THR A O 1
ATOM 990 N N . GLY A 1 128 ? -11.779 -3.604 11.147 1.00 91.19 128 GLY A N 1
ATOM 991 C CA . GLY A 1 128 ? -10.504 -4.314 11.314 1.00 91.19 128 GLY A CA 1
ATOM 992 C C . GLY A 1 128 ? -9.691 -4.409 10.022 1.00 91.19 128 GLY A C 1
ATOM 993 O O . GLY A 1 128 ? -8.936 -5.362 9.835 1.00 91.19 128 GLY A O 1
ATOM 994 N N . ARG A 1 129 ? -9.885 -3.441 9.117 1.00 95.56 129 ARG A N 1
ATOM 995 C CA . ARG A 1 129 ? -9.241 -3.378 7.806 1.00 95.56 129 ARG A CA 1
ATOM 996 C C . ARG A 1 129 ? -8.451 -2.099 7.628 1.00 95.56 129 ARG A C 1
ATOM 998 O O . ARG A 1 129 ? -8.887 -1.027 8.050 1.00 95.56 129 ARG A O 1
ATOM 1005 N N . VAL A 1 130 ? -7.309 -2.220 6.965 1.00 97.06 130 VAL A N 1
ATOM 1006 C CA . VAL A 1 130 ? -6.417 -1.104 6.641 1.00 97.06 130 VAL A CA 1
ATOM 1007 C C . VAL A 1 130 ? -5.870 -1.287 5.231 1.00 97.06 130 VAL A C 1
ATOM 1009 O O . VAL A 1 130 ? -5.535 -2.399 4.834 1.00 97.06 130 VAL A O 1
ATOM 1012 N N . ALA A 1 131 ? -5.750 -0.197 4.478 1.00 97.94 131 ALA A N 1
ATOM 1013 C CA . ALA A 1 131 ? -5.120 -0.203 3.165 1.00 97.94 131 ALA A CA 1
ATOM 1014 C C . ALA A 1 131 ? -3.820 0.603 3.185 1.00 97.94 131 ALA A C 1
ATOM 1016 O O . ALA A 1 131 ? -3.798 1.763 3.600 1.00 97.94 131 ALA A O 1
ATOM 1017 N N . LEU A 1 132 ? -2.748 -0.011 2.685 1.00 97.81 132 LEU A N 1
ATOM 1018 C CA . LEU A 1 132 ? -1.479 0.645 2.390 1.00 97.81 132 LEU A CA 1
ATOM 1019 C C . LEU A 1 132 ? -1.378 0.868 0.880 1.00 97.81 132 LEU A C 1
ATOM 1021 O O . LEU A 1 132 ? -1.250 -0.073 0.090 1.00 97.81 132 LEU A O 1
ATOM 1025 N N . LEU A 1 133 ? -1.454 2.134 0.487 1.00 97.81 133 LEU A N 1
ATOM 1026 C CA . LEU A 1 133 ? -1.368 2.613 -0.883 1.00 97.81 133 LEU A CA 1
ATOM 1027 C C . LEU A 1 133 ? 0.093 2.915 -1.230 1.00 97.81 133 LEU A C 1
ATOM 1029 O O . LEU A 1 133 ? 0.853 3.429 -0.413 1.00 97.81 133 LEU A O 1
ATOM 1033 N N . MET A 1 134 ? 0.506 2.567 -2.443 1.00 94.81 134 MET A N 1
ATOM 1034 C CA . MET A 1 134 ? 1.915 2.528 -2.829 1.00 94.81 134 MET A CA 1
ATOM 1035 C C . MET A 1 134 ? 2.074 3.009 -4.263 1.00 94.81 134 MET A C 1
ATOM 1037 O O . MET A 1 134 ? 1.179 2.803 -5.085 1.00 94.81 134 MET A O 1
ATOM 1041 N N . ASN A 1 135 ? 3.239 3.570 -4.574 1.00 93.25 135 ASN A N 1
ATOM 1042 C CA . ASN A 1 135 ? 3.653 3.746 -5.957 1.00 93.25 135 ASN A CA 1
ATOM 1043 C C . ASN A 1 135 ? 4.050 2.402 -6.583 1.00 93.25 135 ASN A C 1
ATOM 1045 O O . ASN A 1 13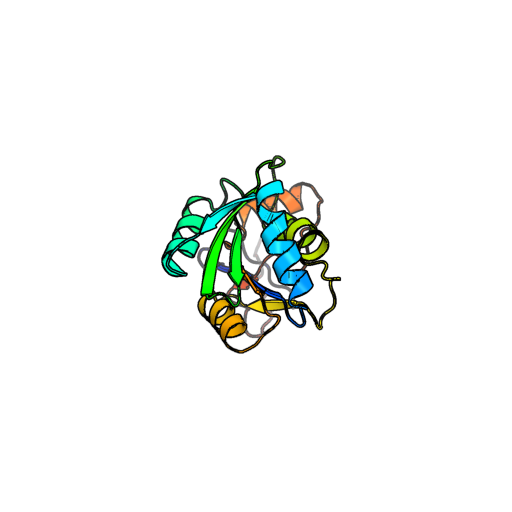5 ? 4.516 1.497 -5.881 1.00 93.25 135 ASN A O 1
ATOM 1049 N N . PRO A 1 136 ? 3.948 2.266 -7.914 1.00 90.44 136 PRO A N 1
ATOM 1050 C CA . PRO A 1 136 ? 4.608 1.179 -8.612 1.00 90.44 136 PRO A CA 1
ATOM 1051 C C . PRO A 1 136 ? 6.125 1.277 -8.461 1.00 90.44 136 PRO A C 1
ATOM 1053 O O . PRO A 1 136 ? 6.710 2.333 -8.734 1.00 90.44 136 PRO A O 1
ATOM 1056 N N . THR A 1 137 ? 6.762 0.163 -8.091 1.00 87.94 137 THR A N 1
ATOM 1057 C CA . THR A 1 137 ? 8.223 0.070 -8.041 1.00 87.94 137 THR A CA 1
ATOM 1058 C C . THR A 1 137 ? 8.806 0.326 -9.436 1.00 87.94 137 THR A C 1
ATOM 1060 O O . THR A 1 137 ? 8.448 -0.390 -10.376 1.00 87.94 137 THR A O 1
ATOM 1063 N N . PRO A 1 138 ? 9.678 1.336 -9.605 1.00 86.25 138 PRO A N 1
ATOM 1064 C CA . PRO A 1 138 ? 10.380 1.570 -10.863 1.00 86.25 138 PRO A CA 1
ATOM 1065 C C . PRO A 1 138 ? 11.196 0.345 -11.286 1.00 86.25 138 PRO A C 1
ATOM 1067 O O . PRO A 1 138 ? 11.798 -0.325 -10.446 1.00 86.25 138 PRO A O 1
ATOM 1070 N N . VAL A 1 139 ? 11.239 0.059 -12.587 1.00 85.88 139 VAL A N 1
ATOM 1071 C CA . VAL A 1 139 ? 11.986 -1.089 -13.132 1.00 85.88 139 VAL A CA 1
ATOM 1072 C C . VAL A 1 139 ? 13.479 -0.956 -12.833 1.00 85.88 139 VAL A C 1
ATOM 1074 O O . VAL A 1 139 ? 14.148 -1.944 -12.544 1.00 85.88 139 VAL A O 1
ATOM 1077 N N . GLU A 1 140 ? 13.979 0.274 -12.826 1.00 85.81 140 GLU A N 1
ATOM 1078 C CA . GLU A 1 140 ? 15.359 0.622 -12.511 1.00 85.81 140 GLU A CA 1
ATOM 1079 C C . GLU A 1 140 ? 15.740 0.149 -11.102 1.00 85.81 140 GLU A C 1
ATOM 1081 O O . GLU A 1 140 ? 16.774 -0.489 -10.933 1.00 85.81 140 GLU A O 1
ATOM 1086 N N . GLN A 1 141 ? 14.860 0.335 -10.110 1.00 86.00 141 GLN A N 1
ATOM 1087 C CA . GLN A 1 141 ? 15.093 -0.153 -8.744 1.00 86.00 141 GLN A CA 1
ATOM 1088 C C . GLN A 1 141 ? 15.098 -1.684 -8.668 1.00 86.00 141 GLN A C 1
ATOM 1090 O O . GLN A 1 141 ? 15.858 -2.271 -7.899 1.00 86.00 141 GLN A O 1
ATOM 1095 N N . VAL A 1 142 ? 14.270 -2.356 -9.475 1.00 86.69 142 VAL A N 1
ATOM 1096 C CA . VAL A 1 142 ? 14.278 -3.827 -9.562 1.00 86.69 142 VAL A CA 1
ATOM 1097 C C . VAL A 1 142 ? 15.623 -4.317 -10.099 1.00 86.69 142 VAL A C 1
ATOM 1099 O O . VAL A 1 142 ? 16.192 -5.271 -9.564 1.00 86.69 142 VAL A O 1
ATOM 1102 N N . LEU A 1 143 ? 16.144 -3.650 -11.133 1.00 87.50 143 LEU A N 1
ATOM 1103 C CA . LEU A 1 143 ? 17.449 -3.954 -11.709 1.00 87.50 143 LEU A CA 1
ATOM 1104 C C . LEU A 1 143 ? 18.579 -3.693 -10.706 1.00 87.50 143 LEU A C 1
ATOM 1106 O O . LEU A 1 143 ? 19.440 -4.552 -10.551 1.00 87.50 143 LEU A O 1
ATOM 1110 N N . GLU A 1 144 ? 18.563 -2.562 -9.999 1.00 87.88 144 GLU A N 1
ATOM 1111 C CA . GLU A 1 144 ? 19.571 -2.219 -8.987 1.00 87.88 144 GLU A CA 1
ATOM 1112 C C . GLU A 1 144 ? 19.670 -3.287 -7.890 1.00 87.88 144 GLU A C 1
ATOM 1114 O O . GLU A 1 144 ? 20.765 -3.767 -7.588 1.00 87.88 144 GLU A O 1
ATOM 1119 N N . VAL A 1 145 ? 18.531 -3.729 -7.343 1.00 86.81 145 VAL A N 1
ATOM 1120 C CA . VAL A 1 145 ? 18.487 -4.788 -6.318 1.00 86.81 145 VAL A CA 1
ATOM 1121 C C . VAL A 1 145 ? 19.049 -6.104 -6.858 1.00 86.81 145 VAL A C 1
ATOM 1123 O O . VAL A 1 145 ? 19.836 -6.767 -6.176 1.00 86.81 145 VAL A O 1
ATOM 1126 N N . ALA A 1 146 ? 18.684 -6.469 -8.090 1.00 87.81 146 ALA A N 1
ATOM 1127 C CA . ALA A 1 146 ? 19.169 -7.683 -8.737 1.00 87.81 146 ALA A CA 1
ATOM 1128 C C . ALA A 1 146 ? 20.681 -7.624 -9.020 1.00 87.81 146 ALA A C 1
ATOM 1130 O O . ALA A 1 146 ? 21.394 -8.594 -8.762 1.00 87.81 146 ALA A O 1
ATOM 1131 N N . MET A 1 147 ? 21.187 -6.485 -9.501 1.00 88.50 147 MET A N 1
ATOM 1132 C CA . MET A 1 147 ? 22.616 -6.262 -9.749 1.00 88.50 147 MET A CA 1
ATOM 1133 C C . MET A 1 147 ? 23.439 -6.287 -8.458 1.00 88.50 147 MET A C 1
ATOM 1135 O O . MET A 1 147 ? 24.581 -6.738 -8.474 1.00 88.50 147 MET A O 1
ATOM 1139 N N . ALA A 1 148 ? 22.852 -5.864 -7.338 1.00 89.19 148 ALA A N 1
ATOM 1140 C CA . ALA A 1 148 ? 23.454 -5.969 -6.012 1.00 89.19 148 ALA A CA 1
ATOM 1141 C C . ALA A 1 148 ? 23.403 -7.394 -5.417 1.00 89.19 148 ALA A C 1
ATOM 1143 O O . ALA A 1 148 ? 23.838 -7.595 -4.283 1.00 89.19 148 ALA A O 1
ATOM 1144 N N . GLY A 1 149 ? 22.844 -8.383 -6.129 1.00 88.19 149 GLY A N 1
ATOM 1145 C CA . GLY A 1 149 ? 22.687 -9.757 -5.637 1.00 88.19 149 GLY A CA 1
ATOM 1146 C C . GLY A 1 149 ? 21.712 -9.891 -4.460 1.00 88.19 149 GLY A C 1
ATOM 1147 O O . GLY A 1 149 ? 21.743 -10.889 -3.743 1.00 88.19 149 GLY A O 1
ATOM 1148 N N . SER A 1 150 ? 20.870 -8.879 -4.242 1.00 87.00 150 SER A N 1
ATOM 1149 C CA . SER A 1 150 ? 19.909 -8.813 -3.140 1.00 87.00 150 SER A CA 1
ATOM 1150 C C . SER A 1 150 ? 18.518 -9.281 -3.577 1.00 87.00 150 SER A C 1
ATOM 1152 O O . SER A 1 150 ? 18.235 -9.450 -4.763 1.00 87.00 150 SER A O 1
ATOM 1154 N N . ILE A 1 151 ? 17.630 -9.510 -2.607 1.00 84.31 151 ILE A N 1
ATOM 1155 C CA . ILE A 1 151 ? 16.271 -10.019 -2.841 1.00 84.31 151 ILE A CA 1
ATOM 1156 C C . ILE A 1 151 ? 15.255 -8.967 -2.388 1.00 84.31 151 ILE A C 1
ATOM 1158 O O . ILE A 1 151 ? 15.369 -8.421 -1.292 1.00 84.31 151 ILE A O 1
ATOM 1162 N N . MET A 1 152 ? 14.248 -8.693 -3.222 1.00 84.94 152 MET A N 1
ATOM 1163 C CA . MET A 1 152 ? 13.110 -7.856 -2.832 1.00 84.94 152 MET A CA 1
ATOM 1164 C C . MET A 1 152 ? 12.121 -8.644 -1.953 1.00 84.94 152 MET A C 1
ATOM 1166 O O . MET A 1 152 ? 11.995 -9.860 -2.124 1.00 84.94 152 MET A O 1
ATOM 1170 N N . PRO A 1 153 ? 11.360 -7.979 -1.068 1.00 82.12 153 PRO A N 1
ATOM 1171 C CA . PRO A 1 153 ? 10.264 -8.612 -0.340 1.00 82.12 153 PRO A CA 1
ATOM 1172 C C . PRO A 1 153 ? 9.250 -9.337 -1.246 1.00 82.12 153 PRO A C 1
ATOM 1174 O O . PRO A 1 153 ? 9.182 -9.154 -2.466 1.00 82.12 153 PRO A O 1
ATOM 1177 N N . GLN A 1 154 ? 8.409 -10.185 -0.653 1.00 79.81 154 GLN A N 1
ATOM 1178 C CA . GLN A 1 154 ? 7.370 -10.857 -1.432 1.00 79.81 154 GLN A CA 1
ATOM 1179 C C . GLN A 1 154 ? 6.359 -9.852 -2.003 1.00 79.81 154 GLN A C 1
ATOM 1181 O O . GLN A 1 154 ? 5.985 -8.869 -1.361 1.00 79.81 154 GLN A O 1
ATOM 1186 N N . LYS A 1 155 ? 5.880 -10.138 -3.225 1.00 82.56 155 LYS A N 1
ATOM 1187 C CA . LYS A 1 155 ? 4.877 -9.326 -3.939 1.00 82.56 155 LYS A CA 1
ATOM 1188 C C . LYS A 1 155 ? 5.315 -7.862 -4.102 1.00 82.56 155 LYS A C 1
ATOM 1190 O O . LYS A 1 155 ? 4.506 -6.951 -3.928 1.00 82.56 155 LYS A O 1
ATOM 1195 N N . SER A 1 156 ? 6.592 -7.623 -4.394 1.00 79.88 156 SER A N 1
ATOM 1196 C CA . SER A 1 156 ? 7.129 -6.271 -4.601 1.00 79.88 156 SER A CA 1
ATOM 1197 C C . SER A 1 156 ? 6.875 -5.694 -5.992 1.00 79.88 156 SER A C 1
ATOM 1199 O O . SER A 1 156 ? 6.872 -4.481 -6.134 1.00 79.88 156 SER A O 1
ATOM 1201 N N . THR A 1 157 ? 6.638 -6.522 -7.012 1.00 83.75 157 THR A N 1
ATOM 1202 C CA . THR A 1 157 ? 6.452 -6.055 -8.396 1.00 83.75 157 THR A CA 1
ATOM 1203 C C . THR A 1 157 ? 5.293 -6.767 -9.089 1.00 83.75 157 THR A C 1
ATOM 1205 O O . THR A 1 157 ? 5.107 -7.979 -8.946 1.00 83.75 157 THR A O 1
ATOM 1208 N N . TYR A 1 158 ? 4.497 -6.011 -9.853 1.00 86.25 158 TYR A N 1
ATOM 1209 C CA . TYR A 1 158 ? 3.422 -6.543 -10.694 1.00 86.25 158 TYR A CA 1
ATOM 1210 C C . TYR A 1 158 ? 3.677 -6.179 -12.155 1.00 86.25 158 TYR A C 1
ATOM 1212 O O . TYR A 1 158 ? 3.244 -5.132 -12.631 1.00 86.25 158 TYR A O 1
ATOM 1220 N N . PHE A 1 159 ? 4.390 -7.042 -12.876 1.00 86.56 159 PHE A N 1
ATOM 1221 C CA . PHE A 1 159 ? 4.590 -6.864 -14.313 1.00 86.56 159 PHE A CA 1
ATOM 1222 C C . PHE A 1 159 ? 3.286 -7.125 -15.081 1.00 86.56 159 PHE A C 1
ATOM 1224 O O . PHE A 1 159 ? 2.638 -8.162 -14.896 1.00 86.56 159 PHE A O 1
ATOM 1231 N N . TYR A 1 160 ? 2.912 -6.182 -15.944 1.00 83.94 160 TYR A N 1
ATOM 1232 C CA . TYR A 1 160 ? 1.704 -6.209 -16.763 1.00 83.94 160 TYR A CA 1
ATOM 1233 C C . TYR A 1 160 ? 2.021 -5.832 -18.226 1.00 83.94 160 TYR A C 1
ATOM 1235 O O . TYR A 1 160 ? 2.858 -4.956 -18.446 1.00 83.94 160 TYR A O 1
ATOM 1243 N N . PRO A 1 161 ? 1.357 -6.446 -19.227 1.00 81.00 161 PRO A N 1
ATOM 1244 C CA . PRO A 1 161 ? 0.365 -7.515 -19.108 1.00 81.00 161 PRO A CA 1
ATOM 1245 C C . PRO A 1 161 ? 0.983 -8.852 -18.699 1.00 81.00 161 PRO A C 1
ATOM 1247 O O . PRO A 1 161 ? 2.079 -9.216 -19.124 1.00 81.00 161 PRO A O 1
ATOM 1250 N N . LYS A 1 162 ? 0.240 -9.634 -17.906 1.00 77.44 162 LYS A N 1
ATOM 1251 C CA . LYS A 1 162 ? 0.535 -11.064 -17.790 1.00 77.44 162 LYS A CA 1
ATOM 1252 C C . LYS A 1 162 ? 0.134 -11.708 -19.111 1.00 77.44 162 LYS A C 1
ATOM 1254 O O . LYS A 1 162 ? -1.030 -11.628 -19.492 1.00 77.44 162 LYS A O 1
ATOM 1259 N N . MET A 1 163 ? 1.090 -12.297 -19.826 1.00 66.81 163 MET A N 1
ATOM 1260 C CA . MET A 1 163 ? 0.785 -12.897 -21.124 1.00 66.81 163 MET A CA 1
ATOM 1261 C C . MET A 1 163 ? -0.193 -14.060 -20.949 1.00 66.81 163 MET A C 1
ATOM 1263 O O . MET A 1 163 ? 0.045 -14.968 -20.148 1.00 66.81 163 MET A O 1
ATOM 1267 N N . ALA A 1 164 ? -1.280 -14.032 -21.721 1.00 63.69 164 ALA A N 1
ATOM 1268 C CA . ALA A 1 164 ? -2.090 -15.214 -21.953 1.00 63.69 164 ALA A CA 1
ATOM 1269 C C . ALA A 1 164 ? -1.208 -16.259 -22.658 1.00 63.69 164 ALA A C 1
ATOM 1271 O O . ALA A 1 164 ? -0.360 -15.927 -23.482 1.00 63.69 164 ALA A O 1
ATOM 1272 N N . THR A 1 165 ? -1.352 -17.509 -22.250 1.00 60.31 165 THR A N 1
ATOM 1273 C CA . THR A 1 165 ? -0.481 -18.646 -22.559 1.00 60.31 165 THR A CA 1
ATOM 1274 C C . THR A 1 165 ? 0.116 -18.705 -23.976 1.00 60.31 165 THR A C 1
ATOM 1276 O O . THR A 1 165 ? -0.608 -18.598 -24.960 1.00 60.31 165 THR A O 1
ATOM 1279 N N . GLY A 1 166 ? 1.408 -19.034 -24.073 1.00 62.28 166 GLY A N 1
ATOM 1280 C CA . GLY A 1 166 ? 2.085 -19.502 -25.290 1.00 62.28 166 GLY A CA 1
ATOM 1281 C C . GLY A 1 166 ? 3.611 -19.494 -25.130 1.00 62.28 166 GLY A C 1
ATOM 1282 O O . GLY A 1 166 ? 4.147 -18.666 -24.398 1.00 62.28 166 GLY A O 1
ATOM 1283 N N . LEU A 1 167 ? 4.320 -20.424 -25.778 1.00 58.09 167 LEU A N 1
ATOM 1284 C CA . LEU A 1 167 ? 5.778 -20.370 -25.944 1.00 58.09 167 LEU A CA 1
ATOM 1285 C C . LEU A 1 167 ? 6.057 -19.926 -27.383 1.00 58.09 167 LEU A C 1
ATOM 1287 O O . LEU A 1 167 ? 5.799 -20.685 -28.312 1.00 58.09 167 LEU A O 1
ATOM 1291 N N . VAL A 1 168 ? 6.578 -18.713 -27.566 1.00 61.47 168 VAL A N 1
ATOM 1292 C CA . VAL A 1 168 ? 7.064 -18.230 -28.866 1.00 61.47 168 VAL A CA 1
ATOM 1293 C C . VAL A 1 168 ? 8.576 -18.068 -28.754 1.00 61.47 168 VAL A C 1
ATOM 1295 O O . VAL A 1 168 ? 9.059 -17.205 -28.028 1.00 61.47 168 VAL A O 1
ATOM 1298 N N . LEU A 1 169 ? 9.326 -18.932 -29.436 1.00 62.28 169 LEU A N 1
ATOM 1299 C CA . LEU A 1 169 ? 10.783 -18.844 -29.537 1.00 62.28 169 LEU A CA 1
ATOM 1300 C C . LEU A 1 169 ? 11.126 -18.114 -30.837 1.00 62.28 169 LEU A C 1
ATOM 1302 O O . LEU A 1 169 ? 10.932 -18.663 -31.919 1.00 62.28 169 LEU A O 1
ATOM 1306 N N . ASN A 1 170 ? 11.630 -16.884 -30.735 1.00 68.50 170 ASN A N 1
ATOM 1307 C CA . ASN A 1 170 ? 12.231 -16.202 -31.878 1.00 68.50 170 ASN A CA 1
ATOM 1308 C C . ASN A 1 170 ? 13.698 -16.633 -31.989 1.00 68.50 170 ASN A C 1
ATOM 1310 O O . ASN A 1 170 ? 14.532 -16.219 -31.182 1.00 68.50 170 ASN A O 1
ATOM 1314 N N . LEU A 1 171 ? 14.003 -17.506 -32.949 1.00 71.12 171 LEU A N 1
ATOM 1315 C CA . LEU A 1 171 ? 15.372 -17.943 -33.204 1.00 71.12 171 LEU A CA 1
ATOM 1316 C C . LEU A 1 171 ? 16.165 -16.772 -33.794 1.00 71.12 171 LEU A C 1
ATOM 1318 O O . LEU A 1 171 ? 15.875 -16.303 -34.892 1.00 71.12 171 LEU A O 1
ATOM 1322 N N . LEU A 1 172 ? 17.171 -16.298 -33.059 1.00 75.75 172 LEU A N 1
ATOM 1323 C CA . LEU A 1 172 ? 18.131 -15.335 -33.587 1.00 75.75 172 LEU A CA 1
ATOM 1324 C C . LEU A 1 172 ? 19.033 -16.070 -34.582 1.00 75.75 172 LEU A C 1
ATOM 1326 O O . LEU A 1 172 ? 19.874 -16.878 -34.183 1.00 75.75 172 LEU A O 1
ATOM 1330 N N . ASN A 1 173 ? 18.841 -15.809 -35.874 1.00 68.19 173 ASN A N 1
ATOM 1331 C CA . ASN A 1 173 ? 19.801 -16.237 -36.885 1.00 68.19 173 ASN A CA 1
ATOM 1332 C C . ASN A 1 173 ? 21.118 -15.488 -36.638 1.00 68.19 173 ASN A C 1
ATOM 1334 O O . ASN A 1 173 ? 21.110 -14.263 -36.495 1.00 68.19 173 ASN A O 1
ATOM 1338 N N . ARG A 1 174 ? 22.213 -16.248 -36.519 1.00 57.31 174 ARG A N 1
ATOM 1339 C CA . ARG A 1 174 ? 23.579 -15.715 -36.452 1.00 57.31 174 ARG A CA 1
ATOM 1340 C C . ARG A 1 174 ? 24.004 -15.127 -37.788 1.00 57.31 174 ARG A C 1
ATOM 1342 O O . ARG A 1 174 ? 23.612 -15.712 -38.822 1.00 57.31 174 ARG A O 1
#

Secondary structure (DSSP, 8-state):
------TT-TT-EEE--EEEE-S--HHHHHHHHHHHHHHEEEEEES-HHHHHHHHHHHTTTS--EEEEETTS-EEEEEES---TT--HHHIIIIIIIIIIS-----TTTEEEES-HHHHHHHHHTSSS-EEEE-PPPPHHHHHHHHHTT--PPTT--EEESPPPS---------

Foldseek 3Di:
DDDDDDLPPPQKDWFDKKKKFAPADPVLVVQLVVCLVVFWDKDWDDDPVVLVVVQVVCAPPAAWKWKQALVRIIIITGTPDDDVLDDNQCCCPPPRQCPRSVHDPDPNTIDIDRDPVVNNVSRPVDHNMMMIHHGGHDSVSVVVCVVVVHDGDPPNIDIPDPDDDDDDDDDDDD

Sequence (174 aa):
MLNLVRMESPGLAVLAIHRLLDNLTPDNITYAITKLPEVFDVHELDTQATLMAQLETRRGKSPAIGLYTADDKHRLLIPHSTTPSQLDVTLVQETLIKEMFQVETLADHISYTAYADDAVAHVKSGTGRVALLMNPTPVEQVLEVAMAGSIMPQKSTYFYPKMATGLVLNLLNR

Radius of gyration: 17.63 Å; chains: 1; bounding box: 40×36×56 Å